Protein AF-I0WPC7-F1 (afdb_monomer)

Foldseek 3Di:
DDAALPPPVVVVVLVVVLVVQCVVVVDNQVQQVPDAAAYPDLPVCVVSVHDCVSYHYDDPVD

Nearest PDB structures (foldseek):
  1jlh-assembly2_D  TM=9.731E-01  e=9.979E-05  Homo sapiens
  1hox-assembly1_B  TM=9.400E-01  e=1.150E-04  Oryctolagus cuniculus
  3ljk-assembly1_A  TM=9.667E-01  e=3.094E-04  Francisella tularensis subsp. tularensis
  3qki-assembly1_A  TM=9.450E-01  e=3.826E-04  Plasmodium falciparum 3D7
  7oyl-assembly1_A  TM=9.408E-01  e=5.449E-04  Aspergillus fumigatus

Sequence (62 aa):
MSKTFTTVETLTNARTARRFLVDALGNEDAVCRHFVAVSTNAEQVRRFGIDTENMFGFWDWV

pLDDT: mean 85.89, std 7.97, range [56.5, 94.12]

Solvent-accessible surface area (backbone atoms only — not comparable to full-atom values): 3716 Å² total; per-residue (Å²): 118,40,63,77,73,67,56,64,70,60,51,51,54,51,52,52,53,49,49,55,50,28,71,74,67,75,35,77,73,51,41,41,80,76,42,73,44,43,33,70,43,64,67,61,42,46,74,75,44,30,40,69,89,44,45,43,70,73,57,91,94,104

InterPro domains:
  IPR001672 Phosphoglucose isomerase (PGI) [PF00342] (2-62)
  IPR001672 Phosphoglucose isomerase (PGI) [PS51463] (1-62)
  IPR001672 Phosphoglucose isomerase (PGI) [PTHR11469] (1-62)
  IPR046348 SIS domain superfamily [SSF53697] (2-62)

Radius of gyration: 11.7 Å; Cα contacts (8 Å, |Δi|>4): 72; chains: 1; bounding box: 21×20×38 Å

Organism: NCBI:txid1165867

Secondary structure (DSSP, 8-state):
--SSS--HHHHHHHHHHHHHHHHHHS-TTHHHHH--EE-S-HHHHHHHT--GGGEE---TT-

Mean predicted aligned error: 4.62 Å

Structure (mmCIF, N/CA/C/O backbone):
data_AF-I0WPC7-F1
#
_entry.id   AF-I0WPC7-F1
#
loop_
_atom_site.group_PDB
_atom_site.id
_atom_site.type_symbol
_atom_site.label_atom_id
_atom_site.label_alt_id
_atom_site.label_comp_id
_atom_site.label_asym_id
_atom_site.label_entity_id
_atom_site.label_seq_id
_atom_site.pdbx_PDB_ins_code
_atom_site.Cartn_x
_atom_site.Cartn_y
_atom_site.Cartn_z
_atom_site.occupancy
_atom_site.B_iso_or_equiv
_atom_site.auth_seq_id
_atom_site.auth_comp_id
_atom_site.auth_asym_id
_atom_site.auth_atom_id
_atom_s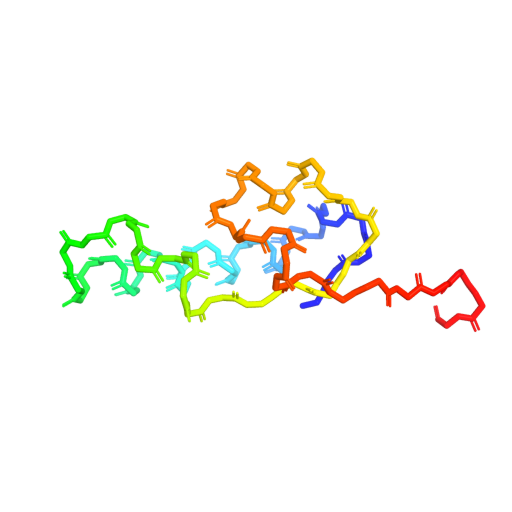ite.pdbx_PDB_model_num
ATOM 1 N N . MET A 1 1 ? 2.517 4.105 -7.417 1.00 63.28 1 MET A N 1
ATOM 2 C CA . MET A 1 1 ? 2.987 3.206 -8.492 1.00 63.28 1 MET A CA 1
ATOM 3 C C . MET A 1 1 ? 4.503 3.293 -8.546 1.00 63.28 1 MET A C 1
ATOM 5 O O . MET A 1 1 ? 5.022 4.400 -8.556 1.00 63.28 1 MET A O 1
ATOM 9 N N . SER A 1 2 ? 5.199 2.157 -8.477 1.00 76.62 2 SER A N 1
ATOM 10 C CA . SER A 1 2 ? 6.652 2.076 -8.669 1.00 76.62 2 SER A CA 1
ATOM 11 C C . SER A 1 2 ? 6.992 0.673 -9.153 1.00 76.62 2 SER A C 1
ATOM 13 O O . SER A 1 2 ? 6.661 -0.317 -8.497 1.00 76.62 2 SER A O 1
ATOM 15 N N . LYS A 1 3 ? 7.665 0.597 -10.302 1.00 71.88 3 LYS A N 1
ATOM 16 C CA . LYS A 1 3 ? 8.041 -0.666 -10.938 1.00 71.88 3 LYS A CA 1
ATOM 17 C C . LYS A 1 3 ? 8.905 -1.530 -10.027 1.00 71.88 3 LYS A C 1
ATOM 19 O O . LYS A 1 3 ? 8.550 -2.660 -9.725 1.00 71.88 3 LYS A O 1
ATOM 24 N N . THR A 1 4 ? 9.996 -0.953 -9.536 1.00 72.75 4 THR A N 1
ATOM 25 C CA . THR A 1 4 ? 10.983 -1.627 -8.685 1.00 72.75 4 THR A CA 1
ATOM 26 C C . THR A 1 4 ? 10.631 -1.572 -7.206 1.00 72.75 4 THR A C 1
ATOM 28 O O . THR A 1 4 ? 11.185 -2.342 -6.424 1.00 72.75 4 THR A O 1
ATOM 31 N N . PHE A 1 5 ? 9.723 -0.669 -6.821 1.00 71.50 5 PHE A N 1
ATOM 32 C CA . PHE A 1 5 ? 9.395 -0.389 -5.426 1.00 71.50 5 PHE A CA 1
ATOM 33 C C . PHE A 1 5 ? 10.597 0.144 -4.623 1.00 71.50 5 PHE A C 1
ATOM 35 O O . PHE A 1 5 ? 10.691 -0.077 -3.421 1.00 71.50 5 PHE A O 1
ATOM 42 N N . THR A 1 6 ? 11.526 0.842 -5.289 1.00 73.44 6 THR A N 1
ATOM 43 C CA . THR A 1 6 ? 12.748 1.407 -4.678 1.00 73.44 6 THR A CA 1
ATOM 44 C C . THR A 1 6 ? 12.856 2.925 -4.798 1.00 73.44 6 THR A C 1
ATOM 46 O O . THR A 1 6 ? 13.719 3.522 -4.160 1.00 73.44 6 THR A O 1
ATOM 49 N N . THR A 1 7 ? 11.993 3.567 -5.592 1.00 81.81 7 THR A N 1
ATOM 50 C CA . THR A 1 7 ? 12.010 5.022 -5.793 1.00 81.81 7 THR A CA 1
ATOM 51 C C . THR A 1 7 ? 11.769 5.738 -4.463 1.00 81.81 7 THR A C 1
ATOM 53 O O . THR A 1 7 ? 10.705 5.585 -3.857 1.00 81.81 7 THR A O 1
ATOM 56 N N . VAL A 1 8 ? 12.759 6.507 -4.003 1.00 79.25 8 VAL A N 1
ATOM 57 C CA . VAL A 1 8 ? 12.796 7.084 -2.651 1.00 79.25 8 VAL A CA 1
ATOM 58 C C . VAL A 1 8 ? 11.617 8.024 -2.414 1.00 79.25 8 VAL A C 1
ATOM 60 O O . VAL A 1 8 ? 10.942 7.910 -1.390 1.00 79.25 8 VAL A O 1
ATOM 63 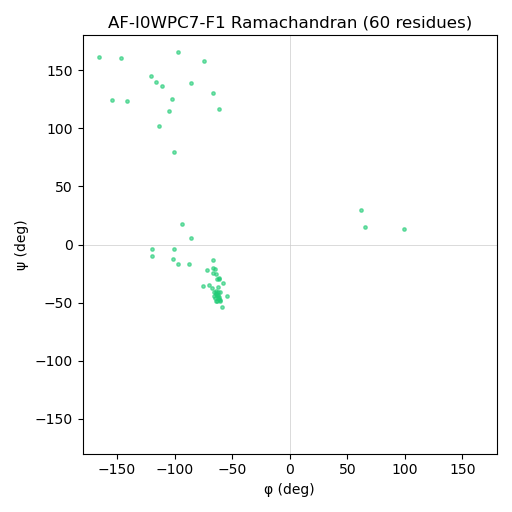N N . GLU A 1 9 ? 11.306 8.898 -3.368 1.00 84.00 9 GLU A N 1
ATOM 64 C CA . GLU A 1 9 ? 10.188 9.837 -3.273 1.00 84.00 9 GLU A CA 1
ATOM 65 C C . GLU A 1 9 ? 8.845 9.099 -3.207 1.00 84.00 9 GLU A C 1
ATOM 67 O O . GLU A 1 9 ? 7.990 9.409 -2.375 1.00 84.00 9 GLU A O 1
ATOM 72 N N . THR A 1 10 ? 8.667 8.058 -4.030 1.00 85.25 10 THR A N 1
ATOM 73 C CA . THR A 1 10 ? 7.437 7.253 -4.037 1.00 85.25 10 THR A CA 1
ATOM 74 C C . THR A 1 10 ? 7.253 6.487 -2.731 1.00 85.25 10 THR A C 1
ATOM 76 O O . THR A 1 10 ? 6.155 6.475 -2.176 1.00 85.25 10 THR A O 1
ATOM 79 N N . LEU A 1 11 ? 8.318 5.870 -2.217 1.00 85.00 11 LEU A N 1
ATOM 80 C CA . LEU A 1 11 ? 8.278 5.133 -0.956 1.00 85.00 11 LEU A CA 1
ATOM 81 C C . LEU A 1 11 ? 8.051 6.054 0.240 1.00 85.00 11 LEU A C 1
ATOM 83 O O . LEU A 1 11 ? 7.339 5.677 1.168 1.00 85.00 11 LEU A O 1
ATOM 87 N N . THR A 1 12 ? 8.630 7.252 0.221 1.00 86.62 12 THR A N 1
ATOM 88 C CA . THR A 1 12 ? 8.449 8.244 1.285 1.00 86.62 12 THR A CA 1
ATOM 89 C C . THR A 1 12 ? 6.989 8.678 1.358 1.00 86.62 12 THR A C 1
ATOM 91 O O . THR A 1 12 ? 6.379 8.602 2.424 1.00 86.62 12 THR A O 1
ATOM 94 N N . ASN A 1 13 ? 6.386 9.018 0.217 1.00 88.19 13 ASN A N 1
ATOM 95 C CA . ASN A 1 13 ? 4.969 9.372 0.149 1.00 88.19 13 ASN A CA 1
ATOM 96 C C . ASN A 1 13 ? 4.062 8.203 0.556 1.00 88.19 13 ASN A C 1
ATOM 98 O O . ASN A 1 13 ? 3.133 8.388 1.342 1.00 88.19 13 ASN A O 1
ATOM 102 N N . ALA A 1 14 ? 4.360 6.987 0.088 1.00 87.94 14 ALA A N 1
ATOM 103 C CA . ALA A 1 14 ? 3.594 5.797 0.447 1.00 87.94 14 ALA A CA 1
ATOM 104 C C . ALA A 1 14 ? 3.651 5.510 1.958 1.00 87.94 14 ALA A C 1
ATOM 106 O O . ALA A 1 14 ? 2.621 5.242 2.572 1.00 87.94 14 ALA A O 1
ATOM 107 N N . ARG A 1 15 ? 4.829 5.619 2.586 1.00 91.19 15 ARG A N 1
ATOM 108 C CA . ARG A 1 15 ? 4.994 5.437 4.039 1.00 91.19 15 ARG A CA 1
ATOM 109 C C . ARG A 1 15 ? 4.246 6.498 4.843 1.00 91.19 15 ARG A C 1
ATOM 111 O O . ARG A 1 15 ? 3.626 6.156 5.846 1.00 91.19 15 ARG A O 1
ATOM 118 N N . THR A 1 16 ? 4.261 7.753 4.398 1.00 92.50 16 THR A N 1
ATOM 119 C CA . THR A 1 16 ? 3.488 8.831 5.032 1.00 92.50 16 THR A CA 1
ATOM 120 C C . THR A 1 16 ? 1.988 8.551 4.967 1.00 92.50 16 THR A C 1
ATOM 122 O O . THR A 1 16 ? 1.315 8.633 5.992 1.00 92.50 16 THR A O 1
ATOM 125 N N . ALA A 1 17 ? 1.473 8.145 3.802 1.00 91.06 17 ALA A N 1
ATOM 126 C CA . ALA A 1 17 ? 0.069 7.771 3.644 1.00 91.06 17 ALA A CA 1
ATOM 127 C C . ALA A 1 17 ? -0.306 6.555 4.508 1.00 91.06 17 ALA A C 1
ATOM 129 O O . ALA A 1 17 ? -1.365 6.543 5.132 1.00 91.06 17 ALA A O 1
ATOM 130 N N . ARG A 1 18 ? 0.578 5.550 4.590 1.00 92.06 18 ARG A N 1
ATOM 131 C CA . ARG A 1 18 ? 0.375 4.359 5.428 1.00 92.06 18 ARG A CA 1
ATOM 132 C C . ARG A 1 18 ? 0.253 4.740 6.897 1.00 92.06 18 ARG A C 1
ATOM 134 O O . ARG A 1 18 ? -0.675 4.289 7.556 1.00 92.06 18 ARG A O 1
ATOM 141 N N . ARG A 1 19 ? 1.169 5.576 7.397 1.00 92.88 19 ARG A N 1
ATOM 142 C CA . ARG A 1 19 ? 1.132 6.040 8.788 1.00 92.88 19 ARG A CA 1
ATOM 143 C C . ARG A 1 19 ? -0.155 6.805 9.077 1.00 92.88 19 ARG A C 1
ATOM 145 O O . ARG A 1 19 ? -0.848 6.455 10.016 1.00 92.88 19 ARG A O 1
ATOM 152 N N . PHE A 1 20 ? -0.520 7.755 8.217 1.00 94.12 20 PHE A N 1
ATOM 153 C CA . PHE A 1 20 ? -1.773 8.49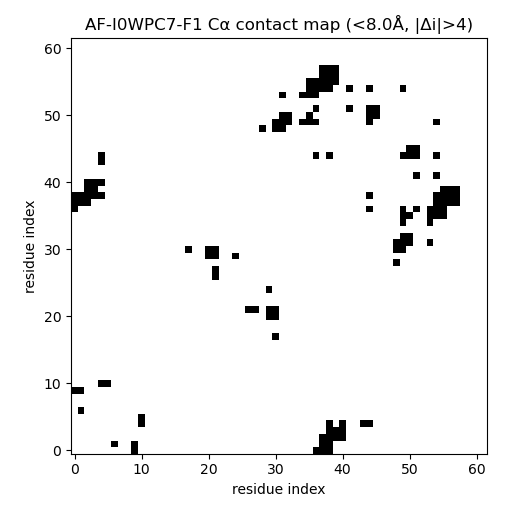7 8.359 1.00 94.12 20 PHE A CA 1
ATOM 154 C C . PHE A 1 20 ? -3.004 7.578 8.447 1.00 94.12 20 PHE A C 1
ATOM 156 O O . PHE A 1 20 ? -3.859 7.777 9.305 1.00 94.12 20 PHE A O 1
ATOM 163 N N . LEU A 1 21 ? -3.083 6.552 7.592 1.00 93.94 21 LEU A N 1
ATOM 164 C CA . LEU A 1 21 ? -4.190 5.594 7.601 1.00 93.94 21 LEU A CA 1
ATOM 165 C C . LEU A 1 21 ? -4.240 4.777 8.900 1.00 93.94 21 LEU A C 1
ATOM 167 O O . LEU A 1 21 ? -5.308 4.637 9.493 1.00 93.94 21 LEU A O 1
ATOM 171 N N . VAL A 1 22 ? -3.102 4.220 9.322 1.00 93.19 22 VAL A N 1
ATOM 172 C CA . VAL A 1 22 ? -3.028 3.391 10.533 1.00 93.19 22 VAL A CA 1
ATOM 173 C C . VAL A 1 22 ? -3.323 4.227 11.775 1.00 93.19 22 VAL A C 1
ATOM 175 O O . VAL A 1 22 ? -4.084 3.777 12.623 1.00 93.19 22 VAL A O 1
ATOM 178 N N . ASP A 1 23 ? -2.810 5.455 11.852 1.00 93.81 23 ASP A N 1
ATOM 179 C CA . ASP A 1 23 ? -3.084 6.370 12.964 1.00 93.81 23 ASP A CA 1
ATOM 180 C C . ASP A 1 23 ? -4.581 6.721 13.048 1.00 93.81 23 ASP A C 1
ATOM 182 O O . ASP A 1 23 ? -5.137 6.822 14.140 1.00 93.81 23 ASP A O 1
ATOM 186 N N . ALA A 1 24 ? -5.256 6.869 11.902 1.00 93.06 24 ALA A N 1
ATOM 187 C CA . ALA A 1 24 ? -6.683 7.182 11.846 1.00 93.06 24 ALA A CA 1
ATOM 188 C C . ALA A 1 24 ? -7.591 5.982 12.172 1.00 93.06 24 ALA A C 1
ATOM 190 O O . ALA A 1 24 ? -8.656 6.163 12.761 1.00 93.06 24 ALA A O 1
ATOM 191 N N . LEU A 1 25 ? -7.203 4.767 11.771 1.00 92.44 25 LEU A N 1
ATOM 192 C CA . LEU A 1 25 ? -8.028 3.557 11.911 1.00 92.44 25 LEU A CA 1
ATOM 193 C C . LEU A 1 25 ? -7.628 2.666 13.095 1.00 92.44 25 LEU A C 1
ATOM 195 O O . LEU A 1 25 ? -8.366 1.745 13.440 1.00 92.44 25 LEU A O 1
ATOM 199 N N . GLY A 1 26 ? -6.470 2.916 13.708 1.00 91.00 26 GLY A N 1
ATOM 200 C CA . GLY A 1 26 ? -5.948 2.175 14.858 1.00 91.00 26 GLY A CA 1
ATOM 201 C C . GLY A 1 26 ? -5.600 0.712 14.574 1.00 91.00 26 GLY A C 1
ATOM 202 O O . GLY A 1 26 ? -5.455 -0.067 15.514 1.00 91.00 26 GLY A O 1
ATOM 203 N N . ASN A 1 27 ? -5.504 0.310 13.302 1.00 89.56 27 ASN A N 1
ATOM 204 C CA . ASN A 1 27 ? -5.288 -1.080 12.914 1.00 89.56 27 ASN A CA 1
ATOM 205 C C . ASN A 1 27 ? -4.329 -1.198 11.721 1.00 89.56 27 ASN A C 1
ATOM 207 O O . ASN A 1 27 ? -4.588 -0.662 10.644 1.00 89.56 27 ASN A O 1
ATOM 211 N N . GLU A 1 28 ? -3.250 -1.959 11.902 1.00 88.31 28 GLU A N 1
ATOM 212 C CA . GLU A 1 28 ? -2.273 -2.291 10.858 1.00 88.31 28 GLU A CA 1
ATOM 213 C C . GLU A 1 28 ? -2.897 -3.105 9.706 1.00 88.31 28 GLU A C 1
ATOM 215 O O . GLU A 1 28 ? -2.523 -2.917 8.547 1.00 88.31 28 GLU A O 1
ATOM 220 N N . ASP A 1 29 ? -3.929 -3.913 9.980 1.00 89.31 29 ASP A N 1
ATOM 221 C CA . ASP A 1 29 ? -4.671 -4.658 8.951 1.00 89.31 29 ASP A CA 1
ATOM 222 C C . ASP A 1 29 ? -5.452 -3.734 8.004 1.00 89.31 29 ASP A C 1
ATOM 224 O O . ASP A 1 29 ? -5.896 -4.154 6.936 1.00 89.31 29 ASP A O 1
ATOM 228 N N . ALA A 1 30 ? -5.619 -2.449 8.340 1.00 89.38 30 ALA A N 1
ATOM 229 C CA . ALA A 1 30 ? -6.239 -1.501 7.424 1.00 89.38 30 ALA A CA 1
ATOM 230 C C . ALA A 1 30 ? -5.434 -1.351 6.124 1.00 89.38 30 ALA A C 1
ATOM 232 O O . ALA A 1 30 ? -6.022 -1.105 5.068 1.00 89.38 30 ALA A O 1
ATOM 233 N N . VAL A 1 31 ? -4.111 -1.543 6.174 1.00 90.25 31 VAL A N 1
ATOM 234 C CA . VAL A 1 31 ? -3.235 -1.393 5.007 1.00 90.25 31 VAL A CA 1
ATOM 235 C C . VAL A 1 31 ? -3.621 -2.371 3.897 1.00 90.25 31 V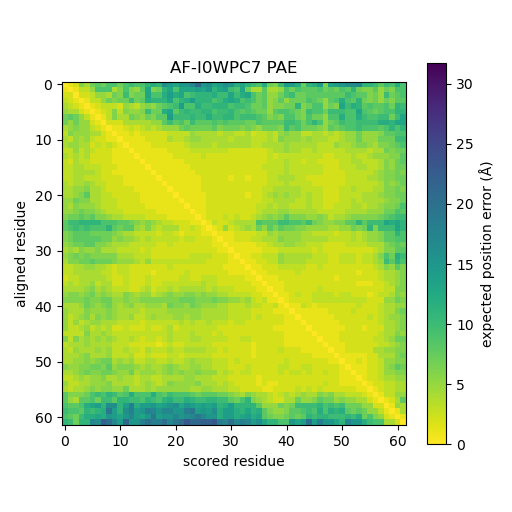AL A C 1
ATOM 237 O O . VAL A 1 31 ? -3.696 -1.956 2.741 1.00 90.25 31 VAL A O 1
ATOM 240 N N . CYS A 1 32 ? -3.964 -3.622 4.224 1.00 89.19 32 CYS A N 1
ATOM 241 C CA . CYS A 1 32 ? -4.272 -4.630 3.206 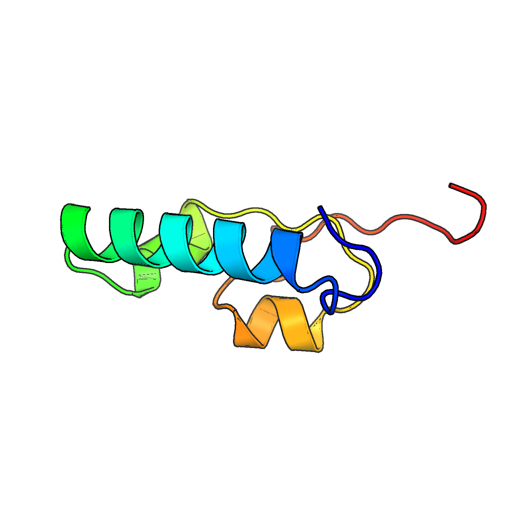1.00 89.19 32 CYS A CA 1
ATOM 242 C C . CYS A 1 32 ? -5.558 -4.323 2.420 1.00 89.19 32 CYS A C 1
ATOM 244 O O . CYS A 1 32 ? -5.681 -4.733 1.268 1.00 89.19 32 CYS 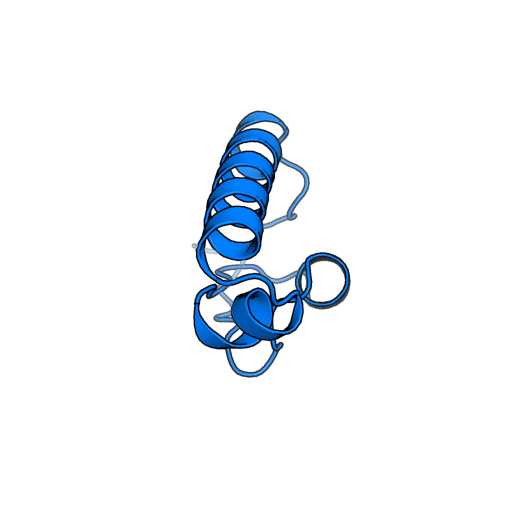A O 1
ATOM 246 N N . ARG A 1 33 ? -6.487 -3.558 3.014 1.00 89.19 33 ARG A N 1
ATOM 247 C CA . ARG A 1 33 ? -7.789 -3.210 2.416 1.00 89.19 33 ARG A CA 1
ATOM 248 C C . ARG A 1 33 ? -7.829 -1.844 1.731 1.00 89.19 33 ARG A C 1
ATOM 250 O O . ARG A 1 33 ? -8.759 -1.585 0.977 1.00 89.19 33 ARG A O 1
ATOM 257 N N . HIS A 1 34 ? -6.868 -0.964 2.013 1.00 91.69 34 HIS A N 1
ATOM 258 C CA . HIS A 1 34 ? -6.906 0.443 1.577 1.00 91.69 34 HIS A CA 1
ATOM 259 C C . HIS A 1 34 ? -5.732 0.837 0.677 1.00 91.69 34 HIS A C 1
ATOM 261 O O . HIS A 1 34 ? -5.681 1.966 0.190 1.00 91.69 34 HIS A O 1
ATOM 267 N N . PHE A 1 35 ? -4.789 -0.074 0.444 1.00 92.56 35 PHE A N 1
ATOM 268 C CA . PHE A 1 35 ? -3.695 0.123 -0.494 1.00 92.56 35 PHE A CA 1
ATOM 269 C C . PHE A 1 35 ? -3.788 -0.871 -1.645 1.00 92.56 35 PHE A C 1
ATOM 271 O O .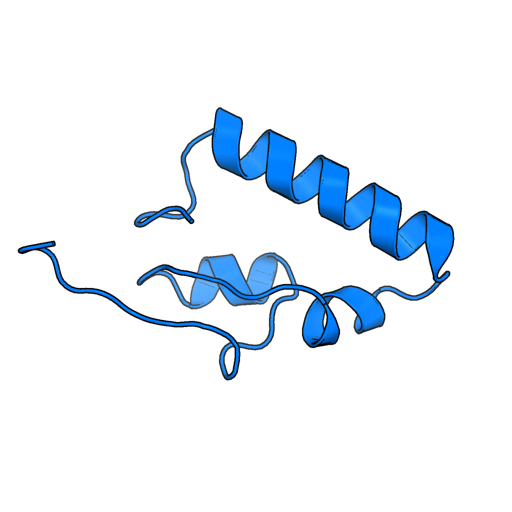 PHE A 1 35 ? -4.053 -2.054 -1.451 1.00 92.56 35 PHE A O 1
ATOM 278 N N . VAL A 1 36 ? -3.491 -0.375 -2.844 1.00 91.44 36 VAL A N 1
ATOM 279 C CA . VAL A 1 36 ? -3.242 -1.187 -4.035 1.00 91.44 36 VAL A CA 1
ATOM 280 C C . VAL A 1 36 ? -1.837 -0.895 -4.542 1.00 91.44 36 VAL A C 1
ATOM 282 O O . VAL A 1 36 ? -1.347 0.238 -4.448 1.00 91.44 36 VAL A O 1
ATOM 285 N N . ALA A 1 37 ? -1.172 -1.910 -5.083 1.00 91.12 37 ALA A N 1
ATOM 286 C CA . ALA A 1 37 ? 0.156 -1.762 -5.657 1.00 91.12 37 ALA A CA 1
ATOM 287 C C . ALA A 1 37 ? 0.104 -1.921 -7.173 1.00 91.12 37 ALA A C 1
ATOM 289 O O . ALA A 1 37 ? -0.511 -2.840 -7.691 1.00 91.12 37 ALA A O 1
ATOM 290 N N . VAL A 1 38 ? 0.811 -1.048 -7.885 1.00 90.19 38 VAL A N 1
ATOM 291 C CA . VAL A 1 38 ? 1.133 -1.250 -9.301 1.00 90.19 38 VAL A CA 1
ATOM 292 C C . VAL A 1 38 ? 2.642 -1.434 -9.370 1.00 90.19 38 VAL A C 1
ATOM 294 O O . VAL A 1 38 ? 3.388 -0.464 -9.178 1.00 90.19 38 VAL A O 1
ATOM 297 N N . SER A 1 39 ? 3.073 -2.688 -9.502 1.00 86.81 39 SER A N 1
ATOM 298 C CA . SER A 1 39 ? 4.470 -3.126 -9.394 1.00 86.81 39 SER A CA 1
ATOM 299 C C . SER A 1 39 ? 4.638 -4.542 -9.947 1.00 86.81 39 SER A C 1
ATOM 301 O O . SER A 1 39 ? 3.674 -5.298 -10.037 1.00 86.81 39 SER A O 1
ATOM 303 N N . THR A 1 40 ? 5.874 -4.921 -10.264 1.00 86.38 40 THR A N 1
ATOM 304 C CA . THR A 1 40 ? 6.256 -6.314 -10.543 1.00 86.38 40 THR A CA 1
ATOM 305 C C . THR A 1 40 ? 6.944 -6.984 -9.347 1.00 86.38 40 THR A C 1
ATOM 307 O O . THR A 1 40 ? 7.240 -8.176 -9.393 1.00 86.38 40 THR A O 1
ATOM 310 N N . ASN A 1 41 ? 7.187 -6.249 -8.254 1.00 87.12 41 ASN A N 1
ATOM 311 C CA . ASN A 1 41 ? 7.933 -6.723 -7.089 1.00 87.12 41 ASN A CA 1
ATOM 312 C C . ASN A 1 41 ? 7.008 -7.149 -5.934 1.00 87.12 41 ASN A C 1
ATOM 314 O O . ASN A 1 41 ? 6.819 -6.417 -4.959 1.00 87.12 41 ASN A O 1
ATOM 318 N N . ALA A 1 42 ? 6.456 -8.361 -6.031 1.00 87.94 42 ALA A N 1
ATOM 319 C CA . ALA A 1 42 ? 5.525 -8.907 -5.039 1.00 87.94 42 ALA A CA 1
ATOM 320 C C . ALA A 1 42 ? 6.112 -8.984 -3.617 1.00 87.94 42 ALA A C 1
ATOM 322 O O . ALA A 1 42 ? 5.397 -8.792 -2.633 1.00 87.94 42 ALA A O 1
ATOM 323 N N . GLU A 1 43 ? 7.421 -9.223 -3.483 1.00 88.75 43 GLU A N 1
ATOM 324 C CA . GLU A 1 43 ? 8.063 -9.311 -2.172 1.00 88.75 43 GLU A CA 1
ATOM 325 C C . GLU A 1 43 ? 8.016 -7.970 -1.430 1.00 88.75 43 GLU A C 1
ATOM 327 O O . GLU A 1 43 ? 7.654 -7.926 -0.252 1.00 88.75 43 GLU A O 1
ATOM 332 N N . GLN A 1 44 ? 8.350 -6.873 -2.112 1.00 86.69 44 GLN A N 1
ATOM 333 C CA . GLN A 1 44 ? 8.331 -5.545 -1.497 1.00 86.69 44 GLN A CA 1
ATOM 334 C C . GLN A 1 44 ? 6.905 -5.065 -1.213 1.00 86.69 44 GLN A C 1
ATOM 336 O O . GLN A 1 44 ? 6.667 -4.445 -0.177 1.00 86.69 44 GLN A O 1
ATOM 341 N N . VAL A 1 45 ? 5.948 -5.416 -2.075 1.00 87.62 45 VAL A N 1
ATOM 342 C CA . VAL A 1 45 ? 4.517 -5.143 -1.867 1.00 87.62 45 VAL A CA 1
ATOM 343 C C . VAL A 1 45 ? 4.005 -5.840 -0.602 1.00 87.62 45 VAL A C 1
ATOM 345 O O . VAL A 1 45 ? 3.417 -5.187 0.263 1.00 87.62 45 VAL A O 1
ATOM 348 N N . ARG A 1 46 ? 4.329 -7.127 -0.416 1.00 89.12 46 ARG A N 1
ATOM 349 C CA . ARG A 1 46 ? 3.971 -7.870 0.801 1.00 89.12 46 ARG A CA 1
ATOM 350 C C . ARG A 1 46 ? 4.657 -7.304 2.045 1.00 89.12 46 ARG A C 1
ATOM 352 O O . ARG A 1 46 ? 4.018 -7.159 3.082 1.00 89.12 46 ARG A O 1
ATOM 359 N N . ARG A 1 47 ? 5.944 -6.941 1.955 1.00 87.75 47 ARG A N 1
ATOM 360 C CA . ARG A 1 47 ? 6.684 -6.296 3.061 1.00 87.75 47 ARG A CA 1
ATOM 361 C C . ARG A 1 47 ? 6.082 -4.947 3.463 1.00 87.75 47 ARG A C 1
ATOM 363 O O . ARG A 1 47 ? 6.179 -4.569 4.625 1.00 87.75 47 ARG A O 1
ATOM 370 N N . PHE A 1 48 ? 5.464 -4.226 2.528 1.00 87.62 48 PHE A N 1
ATOM 371 C CA . PHE A 1 48 ? 4.748 -2.983 2.822 1.00 87.62 48 PHE A CA 1
ATOM 372 C C . PHE A 1 48 ? 3.429 -3.221 3.587 1.00 87.62 48 PHE A C 1
ATOM 374 O O . PHE A 1 48 ? 2.955 -2.322 4.287 1.00 87.62 48 PHE A O 1
ATOM 381 N N . GLY A 1 49 ? 2.866 -4.431 3.497 1.00 88.88 49 GLY A N 1
ATOM 382 C CA . GLY A 1 49 ? 1.592 -4.820 4.110 1.00 88.88 49 GLY A CA 1
ATOM 383 C C . GLY A 1 49 ? 0.399 -4.798 3.149 1.00 88.88 49 GLY A C 1
ATOM 384 O O . GLY A 1 49 ? -0.742 -4.839 3.599 1.00 88.88 49 GLY A O 1
ATOM 385 N N . ILE A 1 50 ? 0.647 -4.701 1.840 1.00 90.75 50 ILE A N 1
ATOM 386 C CA . ILE A 1 50 ? -0.396 -4.765 0.808 1.00 90.75 50 ILE A CA 1
ATOM 387 C C . ILE A 1 50 ? -0.644 -6.232 0.468 1.00 90.75 50 ILE A C 1
ATOM 389 O O . ILE A 1 50 ? 0.308 -7.007 0.333 1.00 90.75 50 ILE A O 1
ATOM 393 N N . ASP A 1 51 ? -1.913 -6.596 0.299 1.00 89.69 51 ASP A N 1
ATOM 394 C CA . ASP A 1 51 ? -2.272 -7.910 -0.219 1.00 89.69 51 ASP A CA 1
ATOM 395 C C . ASP A 1 51 ? -1.813 -8.039 -1.677 1.00 89.69 51 ASP A C 1
ATOM 397 O O . ASP A 1 51 ? -2.073 -7.165 -2.505 1.00 89.69 51 ASP A O 1
ATOM 401 N N . THR A 1 52 ? -1.126 -9.127 -2.015 1.00 86.12 52 THR A N 1
ATOM 402 C CA . THR A 1 52 ? -0.710 -9.385 -3.396 1.00 86.12 52 THR A CA 1
ATOM 403 C C . THR A 1 52 ? -1.893 -9.600 -4.338 1.00 86.12 52 THR A C 1
ATO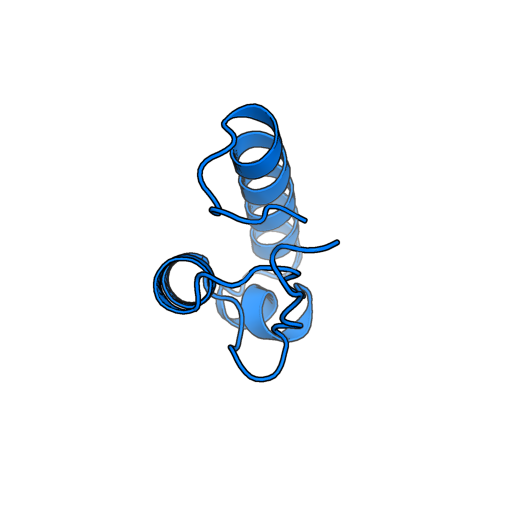M 405 O O . THR A 1 52 ? -1.733 -9.372 -5.533 1.00 86.12 52 THR A O 1
ATOM 408 N N . GLU A 1 53 ? -3.077 -9.957 -3.830 1.00 90.06 53 GLU A N 1
ATOM 409 C CA . GLU A 1 53 ? -4.316 -9.945 -4.624 1.00 90.06 53 GLU A CA 1
ATOM 410 C C . GLU A 1 53 ? -4.701 -8.524 -5.076 1.00 90.06 53 GLU A C 1
ATOM 412 O O . GLU A 1 53 ? -5.302 -8.344 -6.132 1.00 90.06 53 GLU A O 1
ATOM 417 N N . ASN A 1 54 ? -4.267 -7.501 -4.331 1.00 89.50 54 ASN A N 1
ATOM 418 C CA . ASN A 1 54 ? -4.423 -6.079 -4.648 1.00 89.50 54 ASN A CA 1
ATOM 419 C C . ASN A 1 54 ? -3.199 -5.501 -5.396 1.00 89.50 54 ASN A C 1
ATOM 421 O O . ASN A 1 54 ? -2.995 -4.278 -5.430 1.00 89.50 54 ASN A O 1
ATOM 425 N N . MET A 1 55 ? -2.359 -6.365 -5.982 1.00 90.50 55 MET A N 1
ATOM 426 C CA . MET A 1 55 ? -1.225 -5.979 -6.821 1.00 90.50 55 MET A CA 1
ATOM 427 C C . MET A 1 55 ? -1.545 -6.159 -8.307 1.00 90.50 55 MET A C 1
ATOM 429 O O . MET A 1 55 ? -1.835 -7.254 -8.778 1.00 90.50 55 MET A O 1
ATOM 433 N N . PHE A 1 56 ? -1.376 -5.089 -9.076 1.00 88.88 56 PHE A N 1
ATOM 434 C CA . PHE A 1 56 ? -1.508 -5.085 -10.525 1.00 88.88 56 PHE A CA 1
ATOM 435 C C . PHE A 1 56 ? -0.119 -5.034 -11.168 1.00 88.88 56 PHE A C 1
ATOM 437 O O . PHE A 1 56 ? 0.630 -4.063 -11.011 1.00 88.88 56 PHE A O 1
ATOM 444 N N . GLY A 1 57 ? 0.234 -6.104 -11.879 1.00 83.56 57 GLY A N 1
ATOM 445 C CA . GLY A 1 57 ? 1.466 -6.182 -12.658 1.00 83.56 57 GLY A CA 1
ATOM 446 C C . GLY A 1 57 ? 1.393 -5.366 -13.948 1.00 83.56 57 GLY A C 1
ATOM 447 O O . GLY A 1 57 ? 0.318 -5.090 -14.474 1.00 83.56 57 GLY A O 1
ATOM 448 N N . PHE A 1 58 ? 2.558 -5.003 -14.475 1.00 82.12 58 PHE A N 1
ATOM 449 C CA . PHE A 1 58 ? 2.720 -4.410 -15.802 1.00 82.12 58 PHE A CA 1
ATOM 450 C C . PHE A 1 58 ? 4.048 -4.872 -16.407 1.00 82.12 58 PHE A C 1
ATOM 452 O O . PHE A 1 58 ? 4.926 -5.351 -15.688 1.00 82.12 58 PHE A O 1
ATOM 459 N N . TRP A 1 59 ? 4.184 -4.778 -17.728 1.00 72.81 59 TRP A N 1
ATOM 460 C CA . TRP A 1 59 ? 5.334 -5.321 -18.453 1.00 72.81 59 TRP A CA 1
ATOM 461 C C . TRP A 1 59 ? 6.409 -4.277 -18.738 1.00 72.81 59 TRP A C 1
ATOM 463 O O . TRP A 1 59 ? 6.167 -3.079 -18.646 1.00 72.81 59 TRP A O 1
ATOM 473 N N . ASP A 1 60 ? 7.601 -4.739 -19.125 1.00 68.06 60 ASP A N 1
ATOM 474 C CA . ASP A 1 60 ? 8.741 -3.858 -19.392 1.00 68.06 60 ASP A CA 1
ATOM 475 C C . ASP A 1 60 ? 8.589 -2.928 -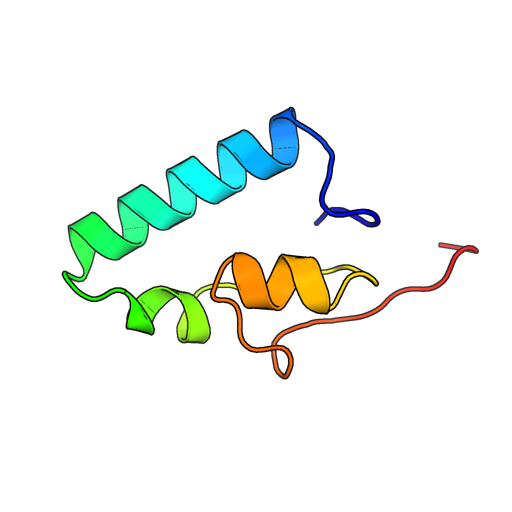20.592 1.00 68.06 60 ASP A C 1
ATOM 477 O O . ASP A 1 60 ? 9.274 -1.913 -20.663 1.00 68.06 60 ASP A O 1
ATOM 481 N N . TRP A 1 61 ? 7.687 -3.265 -21.507 1.00 70.81 61 TRP A N 1
ATOM 482 C CA . TRP A 1 61 ? 7.349 -2.463 -22.679 1.00 70.81 61 TRP A CA 1
ATOM 483 C C . TRP A 1 61 ? 6.282 -1.388 -22.393 1.00 70.81 61 TRP A C 1
ATOM 485 O O . TRP A 1 61 ? 5.845 -0.712 -23.324 1.00 70.81 61 TRP A O 1
ATOM 495 N N . VAL A 1 62 ? 5.884 -1.237 -21.121 1.00 56.50 62 VAL A N 1
ATOM 496 C CA . VAL A 1 62 ? 5.094 -0.126 -20.562 1.00 56.50 62 VAL A CA 1
ATOM 497 C C . VAL A 1 62 ? 5.985 0.746 -19.681 1.00 56.50 62 VAL A C 1
ATOM 499 O O . VAL A 1 62 ? 6.789 0.187 -18.892 1.00 56.50 62 VAL A O 1
#